Protein AF-A0A957YYT2-F1 (afdb_monomer_lite)

Structure (mmCIF, N/CA/C/O backbone):
data_AF-A0A957YYT2-F1
#
_entry.id   AF-A0A957YYT2-F1
#
loop_
_atom_site.group_PDB
_atom_site.id
_atom_site.type_symbol
_atom_site.label_atom_id
_atom_site.label_alt_id
_atom_site.label_comp_id
_atom_site.label_asym_id
_atom_site.label_entity_id
_atom_site.label_seq_id
_atom_site.pdbx_PDB_ins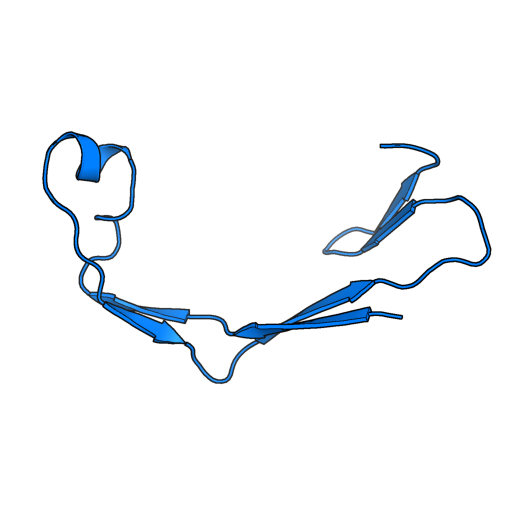_code
_atom_site.Cartn_x
_atom_site.Cartn_y
_atom_site.Cartn_z
_atom_site.occupancy
_atom_site.B_iso_or_equiv
_atom_site.auth_seq_id
_atom_site.auth_comp_id
_atom_site.auth_asym_id
_atom_site.auth_atom_id
_atom_site.pdbx_PDB_model_num
ATOM 1 N N . MET A 1 1 ? -12.446 -6.225 15.931 1.00 93.75 1 MET A N 1
ATOM 2 C CA . MET A 1 1 ? -11.116 -5.823 15.415 1.00 93.75 1 MET A CA 1
ATOM 3 C C . MET A 1 1 ? -10.917 -6.510 14.078 1.00 93.75 1 MET A C 1
ATOM 5 O O . MET A 1 1 ? -11.053 -7.723 14.026 1.00 93.75 1 MET A O 1
ATOM 9 N N . ILE A 1 2 ? -10.654 -5.747 13.024 1.00 97.75 2 ILE A N 1
ATOM 10 C CA . ILE A 1 2 ? -10.403 -6.225 11.664 1.00 97.75 2 ILE A CA 1
ATOM 11 C C . ILE A 1 2 ? -8.962 -5.859 11.315 1.00 97.75 2 ILE A C 1
ATOM 13 O O . ILE A 1 2 ? -8.526 -4.737 11.573 1.00 97.75 2 ILE A O 1
ATOM 17 N N . ILE A 1 3 ? -8.221 -6.808 10.751 1.00 97.88 3 ILE A N 1
ATOM 18 C CA . ILE A 1 3 ? -6.835 -6.615 10.324 1.00 97.88 3 ILE A CA 1
ATOM 19 C C . ILE A 1 3 ? -6.759 -6.990 8.852 1.00 97.88 3 ILE A C 1
ATOM 21 O O . ILE A 1 3 ? -7.182 -8.078 8.467 1.00 97.88 3 ILE A O 1
ATOM 25 N N . THR A 1 4 ? -6.208 -6.097 8.040 1.00 98.12 4 THR A N 1
ATOM 26 C CA . THR A 1 4 ? -5.938 -6.352 6.624 1.00 98.12 4 THR A CA 1
ATOM 27 C C . THR A 1 4 ? -4.435 -6.362 6.378 1.00 98.12 4 THR A C 1
ATOM 29 O O . THR A 1 4 ? -3.673 -5.672 7.062 1.00 98.12 4 THR A O 1
ATOM 32 N N . LYS A 1 5 ? -4.014 -7.182 5.415 1.00 98.00 5 LYS A N 1
ATOM 33 C CA . LYS A 1 5 ? -2.623 -7.356 4.998 1.00 98.00 5 LYS A CA 1
ATOM 34 C C . LYS A 1 5 ? -2.574 -7.264 3.479 1.00 98.00 5 LYS A C 1
ATOM 36 O O . LYS A 1 5 ? -3.087 -8.151 2.802 1.00 98.00 5 LYS A O 1
ATOM 41 N N . THR A 1 6 ? -1.929 -6.226 2.962 1.00 98.12 6 THR A N 1
ATOM 42 C CA . THR A 1 6 ? -1.833 -5.976 1.518 1.00 98.12 6 THR A CA 1
ATOM 43 C C . THR A 1 6 ? -0.375 -6.082 1.079 1.00 98.12 6 THR A C 1
ATOM 45 O O . THR A 1 6 ? 0.471 -5.405 1.672 1.00 98.12 6 THR A O 1
ATOM 48 N N . PRO A 1 7 ? -0.036 -6.928 0.088 1.00 98.38 7 PRO A N 1
ATOM 49 C CA . PRO A 1 7 ? 1.328 -7.015 -0.417 1.00 98.38 7 PRO A CA 1
ATOM 50 C C . PRO A 1 7 ? 1.720 -5.740 -1.163 1.00 98.38 7 PRO A C 1
ATOM 52 O O . PRO A 1 7 ? 0.930 -5.164 -1.911 1.00 98.38 7 PRO A O 1
ATOM 55 N N . LEU A 1 8 ? 2.970 -5.327 -0.988 1.00 98.31 8 LEU A N 1
ATOM 56 C CA . LEU A 1 8 ? 3.623 -4.383 -1.882 1.00 98.31 8 LEU A CA 1
ATOM 57 C C . LEU A 1 8 ? 3.932 -5.073 -3.212 1.00 98.31 8 LEU A C 1
ATOM 59 O O . LEU A 1 8 ? 4.007 -6.301 -3.291 1.00 98.31 8 LEU A O 1
ATOM 63 N N . ARG A 1 9 ? 4.147 -4.270 -4.254 1.00 97.19 9 ARG A N 1
ATOM 64 C CA . ARG A 1 9 ? 4.530 -4.746 -5.585 1.00 97.19 9 ARG A CA 1
ATOM 65 C C . ARG A 1 9 ? 5.871 -4.173 -6.018 1.00 97.19 9 ARG A C 1
ATOM 67 O O . ARG A 1 9 ? 6.196 -3.040 -5.670 1.00 97.19 9 ARG A O 1
ATOM 74 N N . ILE A 1 10 ? 6.597 -4.932 -6.831 1.00 97.25 10 ILE A N 1
ATOM 75 C CA . ILE A 1 10 ? 7.728 -4.440 -7.618 1.00 97.25 10 ILE A CA 1
ATOM 76 C C . ILE A 1 10 ? 7.317 -4.368 -9.090 1.00 97.25 10 ILE A C 1
ATOM 78 O O . ILE A 1 10 ? 6.631 -5.258 -9.595 1.00 97.25 10 ILE A O 1
ATOM 82 N N . SER A 1 11 ? 7.696 -3.283 -9.762 1.00 96.25 11 SER A N 1
ATOM 83 C CA . SER A 1 11 ? 7.452 -3.097 -11.193 1.00 96.25 11 SER A CA 1
ATOM 84 C C . SER A 1 11 ? 8.670 -3.568 -11.977 1.00 96.25 11 SER A C 1
ATOM 86 O O . SER A 1 11 ? 9.777 -3.122 -11.689 1.00 96.25 11 SER A O 1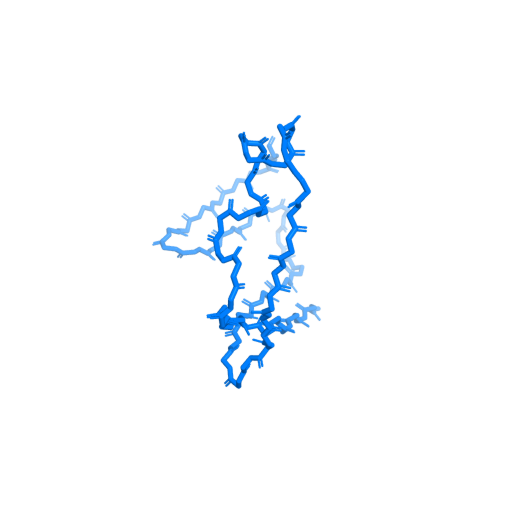
ATOM 88 N N . PHE A 1 12 ? 8.469 -4.445 -12.959 1.00 97.00 12 PHE A N 1
ATOM 89 C CA . PHE A 1 12 ? 9.536 -4.945 -13.828 1.00 97.00 12 PHE A CA 1
ATOM 90 C C . PHE A 1 12 ? 9.592 -4.186 -15.150 1.00 97.00 12 PHE A C 1
ATOM 92 O O . PHE A 1 12 ? 10.670 -3.780 -15.565 1.00 97.00 12 PHE A O 1
ATOM 99 N N . LEU A 1 13 ? 8.441 -3.980 -15.802 1.00 97.00 13 LEU A N 1
ATOM 100 C CA . LEU A 1 13 ? 8.344 -3.323 -17.110 1.00 97.00 13 LE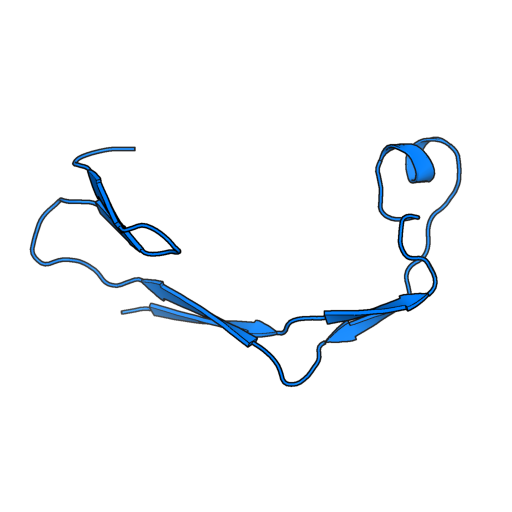U A CA 1
ATOM 101 C C . LEU A 1 13 ? 7.103 -2.434 -17.190 1.00 97.00 13 LEU A C 1
ATOM 103 O O . LEU A 1 13 ? 6.122 -2.661 -16.479 1.00 97.00 13 LEU A O 1
ATOM 107 N N . GLY A 1 14 ? 7.156 -1.445 -18.084 1.00 93.50 14 GLY A N 1
ATOM 108 C CA . GLY A 1 14 ? 6.012 -0.589 -18.398 1.00 93.50 14 GLY A CA 1
ATOM 109 C C . GLY A 1 14 ? 5.694 0.473 -17.348 1.00 93.50 14 GLY A C 1
ATOM 110 O O . GLY A 1 14 ? 4.609 1.035 -17.364 1.00 93.50 14 GLY A O 1
ATOM 111 N N . GLY A 1 15 ? 6.610 0.764 -16.420 1.00 93.56 15 GLY A N 1
ATOM 112 C CA . GLY A 1 15 ? 6.380 1.802 -15.414 1.00 93.56 15 GLY A CA 1
ATOM 113 C C . GLY A 1 15 ? 6.064 3.151 -16.066 1.00 93.56 15 GLY A C 1
ATOM 114 O O . GLY A 1 15 ? 6.866 3.656 -16.847 1.00 93.56 15 GLY A O 1
ATOM 115 N N . GLY A 1 16 ? 4.904 3.720 -15.739 1.00 92.12 16 GLY A N 1
ATOM 116 C CA . GLY A 1 16 ? 4.448 5.008 -16.249 1.00 92.12 16 GLY A CA 1
ATOM 117 C C . GLY A 1 16 ? 3.469 4.932 -17.420 1.00 92.12 16 GLY A C 1
ATOM 118 O O . GLY A 1 16 ? 2.804 5.929 -17.696 1.00 92.12 16 GLY A O 1
ATOM 119 N N . THR A 1 17 ? 3.305 3.767 -18.056 1.00 95.12 17 THR A N 1
ATOM 120 C CA . THR A 1 17 ? 2.251 3.568 -19.069 1.00 95.12 17 THR A CA 1
ATOM 121 C C . THR A 1 17 ? 0.854 3.515 -18.441 1.00 95.12 17 THR A C 1
ATOM 123 O O . THR A 1 17 ? -0.146 3.761 -19.108 1.00 95.12 17 THR A O 1
ATOM 126 N N . ASP A 1 18 ? 0.785 3.261 -17.131 1.00 93.94 18 ASP A N 1
ATOM 127 C CA . ASP A 1 18 ? -0.415 3.292 -16.297 1.00 93.94 18 ASP A CA 1
ATOM 128 C C . ASP A 1 18 ? -0.847 4.712 -15.890 1.00 93.94 18 ASP A C 1
ATOM 130 O O . ASP A 1 18 ? -1.897 4.885 -15.265 1.00 93.94 18 ASP A O 1
ATOM 134 N N . PHE A 1 19 ? -0.083 5.751 -16.247 1.00 94.50 19 PHE A N 1
ATOM 135 C CA . PHE A 1 19 ? -0.490 7.133 -16.007 1.00 94.50 19 PHE A CA 1
ATOM 136 C C . PHE A 1 19 ? -1.466 7.638 -17.062 1.00 94.50 19 PHE A C 1
ATOM 138 O O . PHE A 1 19 ? -1.299 7.420 -18.259 1.00 94.50 19 PHE A O 1
ATOM 145 N N . ARG A 1 20 ? -2.435 8.439 -16.604 1.00 93.31 20 ARG A N 1
ATOM 146 C CA . ARG A 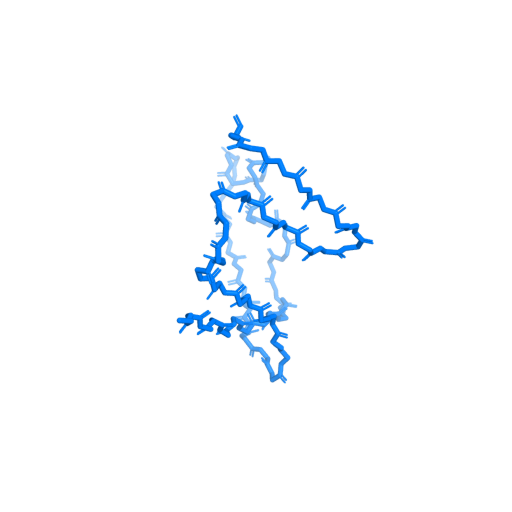1 20 ? -3.478 9.032 -17.450 1.00 93.31 20 ARG A CA 1
ATOM 147 C C . ARG A 1 20 ? -2.931 9.795 -18.655 1.00 93.31 20 ARG A C 1
ATOM 149 O O . ARG A 1 20 ? -3.535 9.729 -19.712 1.00 93.31 20 ARG A O 1
ATOM 156 N N . GLY A 1 21 ? -1.816 10.507 -18.502 1.00 94.81 21 GLY A N 1
ATOM 157 C CA . GLY A 1 21 ? -1.209 11.242 -19.615 1.00 94.81 21 GLY A CA 1
ATOM 158 C C . GLY A 1 21 ? -0.697 10.336 -20.737 1.00 94.81 21 GLY A C 1
ATOM 159 O O . GLY A 1 21 ? -0.690 10.760 -21.878 1.00 94.81 21 GLY A O 1
ATOM 160 N N . PHE A 1 22 ? -0.313 9.096 -20.424 1.00 94.75 22 PHE A N 1
ATOM 161 C CA . PHE A 1 22 ? 0.173 8.139 -21.412 1.00 94.75 22 PHE A CA 1
ATOM 162 C C . PHE A 1 22 ? -0.987 7.374 -22.052 1.00 94.75 22 PHE A C 1
ATOM 164 O O . PHE A 1 22 ? -1.149 7.402 -23.267 1.00 94.75 22 PHE A O 1
ATOM 171 N N . PHE A 1 23 ? -1.844 6.743 -21.234 1.00 93.69 23 PHE A N 1
ATOM 172 C CA . PHE A 1 23 ? -2.860 5.832 -21.772 1.00 93.69 23 PHE A CA 1
ATOM 173 C C . PHE A 1 23 ? -4.029 6.515 -22.506 1.00 93.69 23 PHE A C 1
ATOM 175 O O . PHE A 1 23 ? -4.877 5.838 -23.082 1.00 93.69 23 PHE A O 1
ATOM 182 N N . HIS A 1 24 ? -4.136 7.848 -22.434 1.00 94.69 24 HIS A N 1
ATOM 183 C CA . HIS A 1 24 ? -5.088 8.610 -23.258 1.00 94.69 24 HIS A CA 1
ATOM 184 C C . HIS A 1 24 ? -4.608 8.778 -24.705 1.00 94.69 24 HIS A C 1
ATOM 186 O O . HIS A 1 24 ? -5.439 9.032 -25.573 1.00 94.69 24 HIS A O 1
ATOM 192 N N . GLU A 1 25 ? -3.304 8.653 -24.954 1.00 95.81 25 GLU A N 1
ATOM 193 C CA . GLU A 1 25 ? -2.691 8.830 -26.276 1.00 95.81 25 GLU A CA 1
ATOM 194 C C . GLU A 1 25 ? -2.297 7.485 -26.906 1.00 95.81 25 GLU A C 1
ATOM 196 O O . GLU A 1 25 ? -2.505 7.295 -28.100 1.00 95.81 25 GLU A O 1
ATOM 201 N N . GLU A 1 26 ? -1.795 6.536 -26.109 1.00 94.69 26 GLU A N 1
ATOM 202 C CA . GLU A 1 26 ? -1.285 5.231 -26.561 1.00 94.69 26 GLU A CA 1
ATOM 203 C C . GLU A 1 26 ? -1.752 4.091 -25.639 1.00 94.69 26 GLU A C 1
ATOM 205 O O . GLU A 1 26 ? -2.089 4.314 -24.481 1.00 94.69 26 GLU A O 1
ATOM 210 N N . GLU A 1 27 ? -1.743 2.837 -26.095 1.00 94.06 27 GLU A N 1
ATOM 211 C CA . GLU A 1 27 ? -2.053 1.702 -25.209 1.00 94.06 27 GLU A CA 1
ATOM 212 C C . GLU A 1 27 ? -0.903 1.405 -24.229 1.00 94.06 27 GLU A C 1
ATOM 214 O O . GLU A 1 27 ? 0.276 1.380 -24.588 1.00 94.06 27 GLU A O 1
ATOM 219 N N . GLY A 1 28 ? -1.249 1.163 -22.960 1.00 94.19 28 GLY A N 1
ATOM 220 C CA . GLY A 1 28 ? -0.290 0.902 -21.888 1.00 94.19 28 GLY A CA 1
ATOM 221 C C . GLY A 1 28 ? -0.313 -0.543 -21.396 1.00 94.19 28 GLY A C 1
ATOM 222 O O . GLY A 1 28 ? -1.373 -1.112 -21.138 1.00 94.19 28 GLY A O 1
ATOM 223 N N . TRP A 1 29 ? 0.871 -1.115 -21.172 1.00 95.12 29 TRP A N 1
ATOM 224 C CA . TRP A 1 29 ? 1.040 -2.405 -20.501 1.00 95.12 29 TRP A CA 1
ATOM 225 C C . TRP A 1 29 ? 2.061 -2.300 -19.379 1.00 95.12 29 TRP A C 1
ATOM 227 O O . TRP A 1 29 ? 3.084 -1.630 -19.522 1.00 95.12 29 TRP A O 1
ATOM 237 N N . VAL A 1 30 ? 1.801 -3.017 -18.284 1.00 96.62 30 VAL A N 1
ATOM 238 C CA . VAL A 1 30 ? 2.699 -3.118 -17.131 1.00 96.62 30 VAL A CA 1
ATOM 239 C C . VAL A 1 30 ? 2.939 -4.577 -16.768 1.00 96.62 30 VAL A C 1
ATOM 241 O O . VAL A 1 30 ? 2.024 -5.399 -16.805 1.00 96.62 30 VAL A O 1
ATOM 244 N N . LEU A 1 31 ? 4.165 -4.895 -16.355 1.00 97.56 31 LEU A N 1
ATOM 245 C CA . LEU A 1 31 ? 4.498 -6.176 -15.739 1.00 97.56 31 LEU A CA 1
ATOM 246 C C . LEU A 1 31 ? 5.005 -5.913 -14.326 1.00 97.56 31 LEU A C 1
ATOM 248 O O . LEU A 1 31 ? 6.051 -5.295 -14.130 1.00 97.56 31 LEU A O 1
ATOM 252 N N . SER A 1 32 ? 4.260 -6.384 -13.332 1.00 97.25 32 SER A N 1
ATOM 253 C CA . SER A 1 32 ? 4.607 -6.240 -11.920 1.00 97.25 32 SER A CA 1
ATOM 254 C C . SER A 1 32 ? 4.202 -7.487 -11.141 1.00 97.25 32 SER A C 1
ATOM 256 O O . SER A 1 32 ? 3.329 -8.235 -11.576 1.00 97.25 32 SER A O 1
ATOM 258 N N . SER A 1 33 ? 4.845 -7.719 -9.997 1.00 98.06 33 SER A N 1
ATOM 259 C CA . SER A 1 33 ? 4.485 -8.811 -9.087 1.00 98.06 33 SER A CA 1
ATOM 260 C C . SER A 1 33 ? 4.415 -8.312 -7.656 1.00 98.06 33 SER A C 1
ATOM 262 O O . SER A 1 33 ? 5.174 -7.426 -7.254 1.00 98.06 33 SER A O 1
ATOM 264 N N . ALA A 1 34 ? 3.532 -8.925 -6.873 1.00 98.38 34 ALA A N 1
ATOM 265 C CA . ALA A 1 34 ? 3.561 -8.818 -5.425 1.00 98.38 34 ALA A CA 1
ATOM 266 C C . ALA A 1 34 ? 4.885 -9.381 -4.877 1.00 98.38 34 ALA A C 1
ATOM 268 O O . ALA A 1 34 ? 5.445 -10.326 -5.439 1.00 98.38 34 ALA A O 1
ATOM 269 N N . ILE A 1 35 ? 5.369 -8.804 -3.778 1.00 98.44 35 ILE A N 1
ATOM 270 C CA . ILE A 1 35 ? 6.563 -9.258 -3.055 1.00 98.44 35 ILE A CA 1
ATOM 271 C C . ILE A 1 35 ? 6.217 -9.596 -1.602 1.00 98.44 35 ILE A C 1
ATOM 273 O O . ILE A 1 35 ? 5.146 -9.254 -1.100 1.00 98.44 35 ILE A O 1
ATOM 277 N N . ASP A 1 36 ? 7.148 -10.232 -0.893 1.00 98.12 36 ASP A N 1
ATOM 278 C CA . ASP A 1 36 ? 7.027 -10.640 0.514 1.00 98.12 36 ASP A CA 1
ATOM 279 C C . ASP A 1 36 ? 7.131 -9.468 1.523 1.00 98.12 36 ASP A C 1
ATOM 281 O O . ASP A 1 36 ? 7.643 -9.606 2.637 1.00 98.12 36 ASP A O 1
ATOM 285 N N . LYS A 1 37 ? 6.647 -8.285 1.139 1.00 98.12 37 LYS A N 1
ATOM 286 C CA . LYS A 1 37 ? 6.615 -7.059 1.946 1.00 98.12 37 LYS A CA 1
ATOM 287 C C . LYS A 1 37 ? 5.182 -6.556 1.982 1.00 98.12 37 LYS A C 1
ATOM 289 O O . LYS A 1 37 ? 4.505 -6.576 0.961 1.00 98.12 37 LYS A O 1
ATOM 294 N N . PHE A 1 38 ? 4.702 -6.127 3.145 1.00 98.44 38 PHE A N 1
ATOM 295 C CA . PHE A 1 38 ? 3.271 -5.910 3.358 1.00 98.44 38 PHE A CA 1
ATOM 296 C C . PHE A 1 38 ? 2.991 -4.616 4.115 1.00 98.44 38 PHE A C 1
ATOM 298 O O . PHE A 1 38 ? 3.738 -4.250 5.021 1.00 98.44 38 PHE A O 1
ATOM 305 N N . ILE A 1 39 ? 1.870 -3.982 3.775 1.00 98.00 39 ILE A N 1
ATOM 306 C CA . ILE A 1 39 ? 1.237 -2.932 4.573 1.00 98.00 39 ILE A CA 1
ATOM 307 C C . ILE A 1 39 ? 0.107 -3.568 5.381 1.00 98.00 39 ILE A C 1
ATOM 309 O O . ILE A 1 39 ? -0.650 -4.395 4.867 1.00 98.00 39 ILE A O 1
ATOM 313 N N . TYR A 1 40 ? -0.009 -3.157 6.642 1.00 97.81 40 TYR A N 1
ATOM 314 C CA . TYR A 1 40 ? -1.069 -3.590 7.541 1.00 97.81 40 TYR A CA 1
ATOM 315 C C . TYR A 1 40 ? -1.972 -2.413 7.885 1.00 97.81 40 TYR A C 1
ATOM 317 O O . TYR A 1 40 ? -1.485 -1.351 8.270 1.00 97.81 40 TYR A O 1
ATOM 325 N N . VAL A 1 41 ? -3.284 -2.624 7.800 1.00 97.81 41 VAL A N 1
ATOM 326 C CA . VAL A 1 41 ? -4.280 -1.677 8.315 1.00 97.81 41 VAL A CA 1
ATOM 327 C C . VAL A 1 41 ? -5.126 -2.394 9.353 1.00 97.81 41 VAL A C 1
ATOM 329 O O . VAL A 1 41 ? -5.692 -3.457 9.087 1.00 97.81 41 VAL A O 1
ATOM 332 N N . ILE A 1 42 ? -5.185 -1.810 10.548 1.00 97.62 42 ILE A N 1
ATOM 333 C CA . ILE A 1 42 ? -5.897 -2.356 11.701 1.00 97.62 42 ILE A CA 1
ATOM 334 C C . ILE A 1 42 ? -7.046 -1.416 12.036 1.00 97.62 42 ILE A C 1
ATOM 336 O O . ILE A 1 42 ? -6.828 -0.246 12.344 1.00 97.62 42 ILE A O 1
ATOM 340 N N . ILE A 1 43 ? -8.261 -1.951 12.022 1.00 97.00 43 ILE A N 1
ATOM 341 C CA . ILE A 1 43 ? -9.472 -1.234 12.405 1.00 97.00 43 ILE A CA 1
ATOM 342 C C . ILE A 1 43 ? -10.055 -1.894 13.647 1.00 97.00 43 ILE A C 1
ATOM 344 O O . ILE A 1 43 ? -10.220 -3.112 13.751 1.00 97.00 43 ILE A O 1
ATOM 348 N N . LYS A 1 44 ? -10.365 -1.067 14.633 1.00 96.44 44 LYS A N 1
ATOM 349 C CA . LYS A 1 44 ? -10.868 -1.485 15.933 1.00 96.44 44 LYS A CA 1
ATOM 350 C C . LYS A 1 44 ? -11.955 -0.505 16.335 1.00 96.44 44 LYS A C 1
ATOM 352 O O . LYS A 1 44 ? -11.714 0.699 16.331 1.00 96.44 44 LYS A O 1
ATOM 357 N N . GLU A 1 45 ? -13.106 -1.040 16.725 1.00 95.38 45 GLU A N 1
ATOM 358 C CA . GLU A 1 45 ? -14.115 -0.255 17.421 1.00 95.38 45 GLU A CA 1
ATOM 359 C C . GLU A 1 45 ? -13.509 0.301 18.712 1.00 95.38 45 GLU A C 1
ATOM 361 O O . GLU A 1 45 ? -12.804 -0.397 19.456 1.00 95.38 45 GLU A O 1
ATOM 366 N N . ARG A 1 46 ? -13.704 1.598 18.925 1.00 93.69 46 ARG A N 1
ATOM 367 C CA . ARG A 1 46 ? -13.226 2.284 20.117 1.00 93.69 46 ARG A CA 1
ATOM 368 C C . ARG A 1 46 ? -14.289 2.208 21.204 1.00 93.69 46 ARG A C 1
ATOM 370 O O . ARG A 1 46 ? -15.453 1.949 20.946 1.00 93.69 46 ARG A O 1
ATOM 377 N N . PHE A 1 47 ? -13.859 2.429 22.438 1.00 95.50 47 PHE A N 1
ATOM 378 C CA . PHE A 1 47 ? -14.776 2.510 23.572 1.00 95.50 47 PHE A CA 1
ATOM 379 C C . PHE A 1 47 ? -15.591 3.818 23.568 1.00 95.50 47 PHE A C 1
ATOM 381 O O . PHE A 1 47 ? -16.588 3.919 24.274 1.00 95.50 47 PHE A O 1
ATOM 388 N N . ASP A 1 48 ? -15.138 4.827 22.819 1.00 95.62 48 AS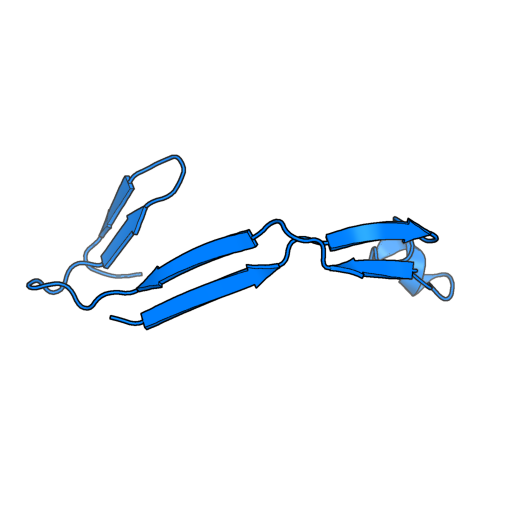P A N 1
ATOM 389 C CA . ASP A 1 48 ? -15.782 6.124 22.640 1.00 95.62 48 ASP A CA 1
ATOM 390 C C . ASP A 1 48 ? -16.301 6.283 21.201 1.00 95.62 48 ASP A C 1
ATOM 392 O O . ASP A 1 48 ? -16.030 5.466 20.322 1.00 95.62 48 ASP A O 1
ATOM 396 N N . ARG A 1 49 ? -17.046 7.366 20.955 1.00 94.94 49 ARG A N 1
ATOM 397 C CA . ARG A 1 49 ? -17.574 7.716 19.624 1.00 94.94 49 ARG A CA 1
ATOM 398 C C . ARG A 1 49 ? -16.575 8.471 18.741 1.00 94.94 49 ARG A C 1
ATOM 400 O O . ARG A 1 49 ? -16.960 8.972 17.694 1.00 94.94 49 ARG A O 1
ATOM 407 N N . LYS A 1 50 ? -15.316 8.584 19.170 1.00 96.62 50 LYS A N 1
ATOM 408 C CA . LYS A 1 50 ? -14.295 9.342 18.443 1.00 96.62 50 LYS A CA 1
ATOM 409 C C . LYS A 1 50 ? -13.674 8.494 17.346 1.00 96.62 50 LYS A C 1
ATOM 411 O O . LYS A 1 50 ? -13.498 7.287 17.502 1.00 96.62 50 LYS A O 1
ATOM 416 N N . ILE A 1 51 ? -13.239 9.142 16.275 1.00 96.62 51 ILE A N 1
ATOM 417 C CA . ILE A 1 51 ? -12.455 8.528 15.207 1.00 96.62 51 ILE A CA 1
ATOM 418 C C . ILE A 1 51 ? -10.986 8.831 15.486 1.00 96.62 51 ILE A C 1
ATOM 420 O O . ILE A 1 51 ? -10.602 9.984 15.653 1.00 96.62 51 ILE A O 1
ATOM 424 N N . ARG A 1 52 ? -10.148 7.791 15.550 1.00 96.00 52 ARG A N 1
ATOM 425 C CA . ARG A 1 52 ? -8.692 7.939 15.680 1.00 96.00 52 ARG A CA 1
ATOM 426 C C . ARG A 1 52 ? -8.003 7.316 14.480 1.00 96.00 52 ARG A C 1
ATOM 428 O O . ARG A 1 52 ? -8.099 6.104 14.294 1.00 96.00 52 ARG A O 1
ATOM 435 N N . VAL A 1 53 ? -7.234 8.120 13.756 1.00 97.12 53 VAL A N 1
ATOM 436 C CA . VAL A 1 53 ? -6.408 7.672 12.629 1.00 97.12 53 VAL A CA 1
ATOM 437 C C . VAL A 1 53 ? -4.939 7.861 12.996 1.00 97.12 53 VAL A C 1
ATOM 439 O O . VAL A 1 53 ? -4.539 8.917 13.478 1.00 97.12 53 VAL A O 1
ATOM 442 N N . GLY A 1 54 ? -4.138 6.809 12.830 1.00 95.88 54 GLY A N 1
ATOM 443 C CA . GLY A 1 54 ? -2.706 6.824 13.124 1.00 95.88 54 GLY A CA 1
ATOM 444 C C . GLY A 1 54 ? -1.891 6.454 11.891 1.00 95.88 54 GLY A C 1
ATOM 445 O O . GLY A 1 54 ? -2.009 5.340 11.391 1.00 95.88 54 GLY A O 1
ATOM 446 N N . TYR A 1 55 ? -1.057 7.381 11.438 1.00 92.94 55 TYR A N 1
ATOM 447 C CA . TYR A 1 55 ? 0.003 7.197 10.443 1.00 92.94 55 TYR A CA 1
ATOM 448 C C . TYR A 1 55 ? 1.267 7.887 10.986 1.00 92.94 55 TYR A C 1
ATOM 450 O O . TYR A 1 55 ? 1.535 7.816 12.184 1.00 92.94 55 TYR A O 1
ATOM 458 N N . THR A 1 56 ? 2.032 8.601 10.155 1.00 96.31 56 THR A N 1
ATOM 459 C CA . THR A 1 56 ? 3.103 9.512 10.605 1.00 96.31 56 THR A CA 1
ATOM 460 C C . THR A 1 56 ? 2.633 10.487 11.691 1.00 96.31 56 THR A C 1
ATOM 462 O O . THR A 1 56 ? 3.429 10.909 12.526 1.00 96.31 56 THR A O 1
ATOM 465 N N . LYS A 1 57 ? 1.343 10.839 11.698 1.00 96.38 57 LYS A N 1
ATOM 466 C CA . LYS A 1 57 ? 0.696 11.647 12.735 1.00 96.38 57 LYS A CA 1
ATOM 467 C C . LYS A 1 57 ? -0.475 10.879 13.344 1.00 96.38 57 LYS A C 1
ATOM 469 O O . LYS A 1 57 ? -0.968 9.912 12.768 1.00 96.38 57 LYS A O 1
ATOM 474 N N . THR A 1 58 ? -0.906 11.307 14.526 1.00 96.81 58 THR A N 1
ATOM 475 C CA . THR A 1 58 ? -2.135 10.810 15.151 1.00 96.81 58 THR A CA 1
ATOM 476 C C . THR A 1 58 ? -3.182 11.907 15.116 1.00 96.81 58 THR A C 1
ATOM 478 O O . THR A 1 58 ? -2.951 12.992 15.641 1.00 96.81 58 THR A O 1
ATOM 481 N N . GLU A 1 59 ? -4.331 11.592 14.538 1.00 97.50 59 GLU A N 1
ATOM 482 C CA . GLU A 1 59 ? -5.497 12.465 14.473 1.00 97.50 59 GLU A CA 1
ATOM 483 C C . GLU A 1 59 ? -6.631 11.858 15.297 1.00 97.50 59 GLU A C 1
ATOM 485 O O . GLU A 1 59 ? -6.771 10.631 15.377 1.00 97.50 59 GLU A O 1
ATOM 490 N N . MET A 1 60 ? -7.417 12.719 15.943 1.00 97.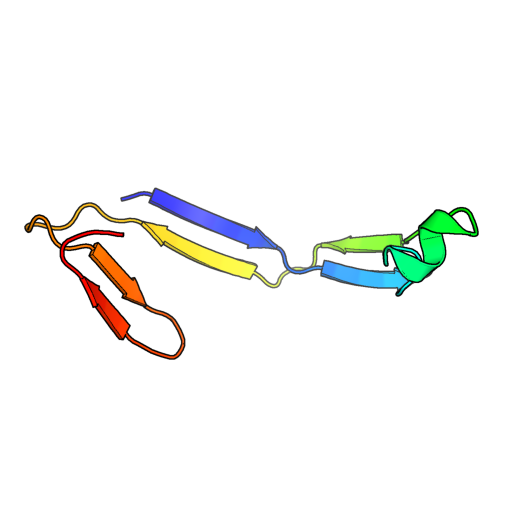00 60 MET A N 1
ATOM 491 C CA . MET A 1 60 ? -8.562 12.321 16.751 1.00 97.00 60 MET A CA 1
ATOM 492 C C . MET A 1 60 ? -9.686 13.342 16.587 1.00 97.00 60 MET A C 1
ATOM 494 O O . MET A 1 60 ? -9.535 14.486 17.008 1.00 97.00 60 MET A O 1
ATOM 498 N N . VAL A 1 61 ? -10.792 12.917 15.985 1.00 97.25 61 VAL A N 1
ATOM 499 C CA . VAL A 1 61 ? -11.924 13.776 15.609 1.00 97.25 61 VAL A CA 1
ATOM 500 C C . VAL A 1 61 ? -13.244 13.151 16.053 1.00 97.25 61 VAL A C 1
ATOM 502 O O . VAL A 1 61 ? -13.299 11.956 16.354 1.00 97.25 61 VAL A O 1
ATOM 505 N N . ASP A 1 62 ? -14.294 13.963 16.131 1.00 96.81 62 ASP A N 1
ATOM 506 C CA . ASP A 1 62 ? -15.639 13.510 16.502 1.00 96.81 62 ASP A CA 1
ATOM 507 C C . ASP A 1 62 ? -16.495 13.124 15.272 1.00 96.81 62 ASP A C 1
ATOM 509 O O . ASP A 1 62 ? -17.392 12.297 15.413 1.00 96.81 62 ASP A O 1
ATOM 513 N N . ASP A 1 63 ? -16.190 13.668 14.083 1.00 93.12 63 ASP A N 1
ATOM 514 C CA . ASP A 1 63 ? -16.868 13.420 12.792 1.00 93.12 63 ASP A CA 1
ATOM 515 C C . ASP A 1 63 ? -15.874 13.558 11.603 1.00 93.12 63 ASP A C 1
ATOM 517 O O . ASP A 1 63 ? -14.700 13.854 11.849 1.00 93.12 63 ASP A O 1
ATOM 521 N N . VAL A 1 64 ? -16.303 13.289 10.358 1.00 88.50 64 VAL A N 1
ATOM 522 C CA . VAL A 1 64 ? -15.451 13.184 9.143 1.00 88.50 64 VAL A CA 1
ATOM 523 C C . VAL A 1 64 ? -15.298 14.515 8.414 1.00 88.50 64 VAL A C 1
ATOM 525 O O . VAL A 1 64 ? -16.320 15.189 8.169 1.00 88.50 64 VAL A O 1
#

Foldseek 3Di:
DDKDKAFDKDWDDQPPCPDPVNCVVDPGDTDMDGDPHIDMDDDDDDPDQWDWDDDVDIDIGNDD

Radius of gyration: 18.32 Å; chains: 1; bounding box: 27×24×50 Å

pLDDT: mean 96.07, std 1.94, range [88.5, 98.44]

Sequence (64 aa):
MIITKTPLRISFLGGGTDFRGFFHEEEGWVLSSAIDKFIYVIIKERFDRKIRVGYTKTEMVDDV

Secondary structure (DSSP, 8-state):
-EEEEEEEEEEEE-TTTTSHHHHTTS----EEEEEEEEEEEEE---SSS-EEEESSSEEEES--